Protein AF-A0A6G3LRU9-F1 (afdb_monomer_lite)

pLDDT: mean 89.71, std 12.46, range [43.84, 98.44]

Sequence (181 aa):
MAQVRVRLLGALKERTDGKQEVWVEARSWSEALRALLASYPQLSIAVDDRGRPRPGFLVFVDGVDCRLLDEGAPANEIDLLPVNHGGVEFKFITWNDVEEAIRRIADKIQASSFKPEVIVGVMRGGVVPGRLLADRLGIEDIGVIEVKLYISAGQRGERPYLRQPLTLSIKDRRVLLVDDV

Secondary structure (DSSP, 8-state):
-EEEEEEE-GGGGGGTTT-SEEEEEESSHHHHHHHHHHH-GGGGGTB-TTSPBPTTEEEEETTEEGGGS-TT---SEEEEEESSSS-S------HHHHHHHHHHHHHHHHHSS---SEEEEEETTTHHHHHHHHHHHT---EEEEEEEEEEETTEEEEEEEEEE---S--TTS-EEEE---

Structure (mmCIF, N/CA/C/O backbone):
data_AF-A0A6G3LRU9-F1
#
_entry.id   AF-A0A6G3LRU9-F1
#
loop_
_atom_site.group_PDB
_atom_site.id
_atom_site.type_symbol
_atom_site.label_atom_id
_atom_site.label_alt_id
_atom_site.label_comp_id
_atom_site.label_asym_id
_atom_site.label_entity_id
_atom_site.label_seq_id
_atom_site.pdbx_PDB_ins_code
_atom_site.Cartn_x
_atom_site.Cartn_y
_atom_site.Cartn_z
_atom_site.occupancy
_atom_site.B_iso_or_equiv
_atom_site.auth_seq_id
_atom_site.auth_comp_id
_atom_site.auth_asym_id
_atom_site.auth_atom_id
_atom_site.pdbx_PDB_model_num
ATOM 1 N N . MET A 1 1 ? 24.163 -3.399 -34.736 1.00 71.31 1 MET A N 1
ATOM 2 C CA . MET A 1 1 ? 23.316 -2.811 -33.680 1.00 71.31 1 MET A CA 1
ATOM 3 C C . MET A 1 1 ? 22.233 -2.037 -34.400 1.00 71.31 1 MET A C 1
ATOM 5 O O . MET A 1 1 ? 22.517 -1.535 -35.482 1.00 71.31 1 MET A O 1
ATOM 9 N N . ALA A 1 2 ? 21.009 -2.043 -33.888 1.00 85.62 2 ALA A N 1
ATOM 10 C CA . ALA A 1 2 ? 19.905 -1.278 -34.451 1.00 85.62 2 ALA A CA 1
ATOM 11 C C . ALA A 1 2 ? 19.752 0.033 -33.677 1.00 85.62 2 ALA A C 1
ATOM 13 O O . ALA A 1 2 ? 20.095 0.103 -32.495 1.00 85.62 2 ALA A O 1
ATOM 14 N N . GLN A 1 3 ? 19.252 1.061 -34.355 1.00 94.56 3 GLN A N 1
ATOM 15 C CA . GLN A 1 3 ? 18.894 2.317 -33.715 1.00 94.56 3 GLN A CA 1
ATOM 16 C C . GLN A 1 3 ? 17.512 2.148 -33.073 1.00 94.56 3 GLN A C 1
ATOM 18 O O . GLN A 1 3 ? 16.534 1.915 -33.778 1.00 94.56 3 GLN A O 1
ATOM 23 N N . VAL A 1 4 ? 17.442 2.234 -31.747 1.00 96.88 4 VAL A N 1
ATOM 24 C CA . VAL A 1 4 ? 16.214 2.052 -30.965 1.00 96.88 4 VAL A CA 1
ATOM 25 C C . VAL A 1 4 ? 15.755 3.403 -30.435 1.00 96.88 4 VAL A C 1
ATOM 27 O O . VAL A 1 4 ? 16.541 4.139 -29.830 1.00 96.88 4 VAL A O 1
ATOM 30 N N . ARG A 1 5 ? 14.480 3.736 -30.645 1.00 97.56 5 ARG A N 1
ATOM 31 C CA . ARG A 1 5 ? 13.860 4.944 -30.096 1.00 97.56 5 ARG A CA 1
ATOM 32 C C . ARG A 1 5 ? 13.317 4.665 -28.705 1.00 97.56 5 ARG A C 1
ATOM 34 O O . ARG A 1 5 ? 12.399 3.871 -28.562 1.00 97.56 5 ARG A O 1
ATOM 41 N N . VAL A 1 6 ? 13.809 5.356 -27.687 1.00 96.88 6 VAL A N 1
ATOM 42 C CA . VAL A 1 6 ? 13.254 5.281 -26.333 1.00 96.88 6 VAL A CA 1
ATOM 43 C C . VAL A 1 6 ? 12.472 6.548 -26.020 1.00 96.88 6 VAL A C 1
ATOM 45 O O . VAL A 1 6 ? 13.042 7.639 -25.978 1.00 96.88 6 VAL A O 1
ATOM 48 N N . ARG A 1 7 ? 11.169 6.412 -25.782 1.00 95.75 7 ARG A N 1
ATOM 49 C CA . ARG A 1 7 ? 10.283 7.490 -25.345 1.00 95.75 7 ARG A CA 1
ATOM 50 C C . ARG A 1 7 ? 10.106 7.455 -23.832 1.00 95.75 7 ARG A C 1
ATOM 52 O O . ARG A 1 7 ? 9.860 6.410 -23.231 1.00 95.75 7 ARG A O 1
ATOM 59 N N . LEU A 1 8 ? 10.219 8.626 -23.218 1.00 91.69 8 LEU A N 1
ATOM 60 C CA . LEU A 1 8 ? 10.149 8.836 -21.777 1.00 91.69 8 LEU A CA 1
ATOM 61 C C . LEU A 1 8 ? 8.887 9.621 -21.448 1.00 91.69 8 LEU A C 1
ATOM 63 O O . LEU A 1 8 ? 8.752 10.798 -21.794 1.00 91.69 8 LEU A O 1
ATOM 67 N N . LEU A 1 9 ? 7.954 8.963 -20.770 1.00 86.50 9 LEU A N 1
ATOM 68 C CA . LEU A 1 9 ? 6.641 9.525 -20.477 1.00 86.50 9 LEU A CA 1
ATOM 69 C C . LEU A 1 9 ? 6.537 10.006 -19.023 1.00 86.50 9 LEU A C 1
ATOM 71 O O . LEU A 1 9 ? 7.291 9.609 -18.131 1.00 86.50 9 LEU A O 1
ATOM 75 N N . GLY A 1 10 ? 5.566 10.885 -18.772 1.00 81.94 10 GLY A N 1
ATOM 76 C CA . GLY A 1 10 ? 5.304 11.430 -17.439 1.00 81.94 10 GLY A CA 1
ATOM 77 C C . GLY A 1 10 ? 6.488 12.222 -16.876 1.00 81.94 10 GLY A C 1
ATOM 78 O O . GLY A 1 10 ? 7.101 13.020 -17.586 1.00 81.94 10 GLY A O 1
ATOM 79 N N . ALA A 1 11 ? 6.800 11.999 -15.597 1.00 79.50 11 ALA A N 1
ATOM 80 C CA . ALA A 1 11 ? 7.886 12.677 -14.882 1.00 79.50 11 ALA A CA 1
ATOM 81 C C . ALA A 1 11 ? 9.297 12.236 -15.327 1.00 79.50 11 ALA A C 1
ATOM 83 O O . ALA A 1 11 ? 10.288 12.845 -14.933 1.00 79.50 11 ALA A O 1
ATOM 84 N N . LEU A 1 12 ? 9.425 11.192 -16.155 1.00 83.56 12 LEU A N 1
ATOM 85 C CA . LEU A 1 12 ? 10.738 10.696 -16.583 1.00 83.56 12 LEU A CA 1
ATOM 86 C C . LEU A 1 12 ? 11.452 11.628 -17.563 1.00 83.56 12 LEU A C 1
ATOM 88 O O . LEU A 1 12 ? 12.678 11.667 -17.557 1.00 83.56 12 LEU A O 1
ATOM 92 N N . LYS A 1 13 ? 10.707 12.430 -18.333 1.00 80.88 13 LYS A N 1
ATOM 93 C CA . LYS A 1 13 ? 11.275 13.443 -19.242 1.00 80.88 13 LYS A CA 1
ATOM 94 C C . LYS A 1 13 ? 12.154 14.474 -18.521 1.00 80.88 13 LYS A C 1
ATOM 96 O O . LYS A 1 13 ? 13.066 15.043 -19.108 1.00 80.88 13 LYS A O 1
ATOM 101 N N . GLU A 1 14 ? 11.883 14.724 -17.239 1.00 81.56 14 GLU A N 1
ATOM 102 C CA . GLU A 1 14 ? 12.637 15.678 -16.415 1.00 81.56 14 GLU A CA 1
ATOM 103 C C . GLU A 1 14 ? 14.014 15.126 -16.020 1.00 81.56 14 GLU A C 1
ATOM 105 O O . GLU A 1 14 ? 14.890 15.880 -15.609 1.00 81.56 14 GLU A O 1
ATOM 110 N N . ARG A 1 15 ? 14.230 13.813 -16.179 1.00 81.06 15 ARG A N 1
ATOM 111 C CA . ARG A 1 15 ? 15.474 13.112 -15.826 1.00 81.06 15 ARG A CA 1
ATOM 112 C C . ARG A 1 15 ? 16.419 12.902 -17.009 1.00 81.06 15 ARG A C 1
ATOM 114 O O . ARG A 1 15 ? 17.468 12.284 -16.844 1.00 81.06 15 ARG A O 1
ATOM 121 N N . THR A 1 16 ? 16.054 13.422 -18.176 1.00 80.19 16 THR A N 1
ATOM 122 C CA . THR A 1 16 ? 16.813 13.339 -19.431 1.00 80.19 16 THR A CA 1
ATOM 123 C C . THR A 1 16 ? 17.020 14.711 -20.056 1.00 80.19 16 THR A C 1
ATOM 125 O O . THR A 1 16 ? 16.868 14.890 -21.263 1.00 80.19 16 THR A O 1
ATOM 128 N N . ASP A 1 17 ? 17.328 15.709 -19.225 1.00 81.12 17 ASP A N 1
ATOM 129 C CA . ASP A 1 17 ? 17.526 17.105 -19.639 1.00 81.12 17 ASP A CA 1
ATOM 130 C C . ASP A 1 17 ? 16.336 17.671 -20.441 1.00 81.12 17 ASP A C 1
ATOM 132 O O . ASP A 1 17 ? 16.497 18.494 -21.342 1.00 81.12 17 ASP A O 1
ATOM 136 N N . GLY A 1 18 ? 15.121 17.187 -20.156 1.00 76.12 18 GLY A N 1
ATOM 137 C CA . GLY A 1 18 ? 13.895 17.569 -20.859 1.00 76.12 18 GLY A CA 1
ATOM 138 C C . GLY A 1 18 ? 13.623 16.799 -22.157 1.00 76.12 18 GLY A C 1
ATOM 139 O O . GLY A 1 18 ? 12.585 17.028 -22.782 1.00 76.12 18 GLY A O 1
ATOM 140 N N . LYS A 1 19 ? 14.501 15.878 -22.579 1.00 83.94 19 LYS A N 1
ATOM 141 C CA . LYS A 1 19 ? 14.294 15.075 -23.793 1.00 83.94 19 LYS A CA 1
ATOM 142 C C . LYS A 1 19 ? 13.227 14.013 -23.567 1.00 83.94 19 LYS A C 1
ATOM 144 O O . LYS A 1 19 ? 13.401 13.101 -22.763 1.00 83.94 19 LYS A O 1
ATOM 149 N N . GLN A 1 20 ? 12.146 14.099 -24.334 1.00 86.25 20 GLN A N 1
ATOM 150 C CA . GLN A 1 20 ? 11.083 13.090 -24.329 1.00 86.25 20 GLN A CA 1
ATOM 151 C C . GLN A 1 20 ? 11.433 11.851 -25.157 1.00 86.25 20 GLN A C 1
ATOM 153 O O . GLN A 1 20 ? 10.859 10.793 -24.924 1.00 86.25 20 GLN A O 1
ATOM 158 N N . GLU A 1 21 ? 12.372 11.969 -26.097 1.00 94.00 21 GLU A N 1
ATOM 159 C CA . GLU A 1 21 ? 12.828 10.869 -26.943 1.00 94.00 21 GLU A CA 1
ATOM 160 C C . GLU A 1 21 ? 14.358 10.822 -26.963 1.00 94.00 21 GLU A C 1
ATOM 162 O O . GLU A 1 21 ? 15.028 11.849 -27.114 1.00 94.00 21 GLU A O 1
ATOM 167 N N . VAL A 1 22 ? 14.911 9.622 -26.811 1.00 94.81 22 VAL A N 1
ATOM 168 C CA . VAL A 1 22 ? 16.348 9.349 -26.858 1.00 94.81 22 VAL A CA 1
ATOM 169 C C . VAL A 1 22 ? 16.586 8.187 -27.810 1.00 94.81 22 VAL A C 1
ATOM 171 O O . VAL A 1 22 ? 15.909 7.168 -27.735 1.00 94.81 22 VAL A O 1
ATOM 174 N N . TRP A 1 23 ? 17.568 8.328 -28.693 1.00 96.00 23 TRP A N 1
ATOM 175 C CA . TRP A 1 23 ? 17.993 7.254 -29.584 1.00 96.00 23 TRP A CA 1
ATOM 176 C C . TRP A 1 23 ? 19.216 6.553 -29.005 1.00 96.00 23 TRP A C 1
ATOM 178 O O . TRP A 1 23 ? 20.175 7.218 -28.612 1.00 96.00 23 TRP A O 1
ATOM 188 N N . VAL A 1 24 ? 19.183 5.224 -28.966 1.00 95.62 24 VAL A N 1
ATOM 189 C CA . VAL A 1 24 ? 20.287 4.386 -28.479 1.00 95.62 24 VAL A CA 1
ATOM 190 C C . VAL A 1 24 ? 20.596 3.281 -29.482 1.00 95.62 24 VAL A C 1
ATOM 192 O O . VAL A 1 24 ? 19.706 2.811 -30.187 1.00 95.62 24 VAL A O 1
ATOM 195 N N . GLU A 1 25 ? 21.854 2.854 -29.552 1.00 95.81 25 GLU A N 1
ATOM 196 C CA . GLU A 1 25 ? 22.239 1.683 -30.340 1.00 95.81 25 GLU A CA 1
ATOM 197 C C . GLU A 1 25 ? 22.221 0.433 -29.463 1.00 95.81 25 GLU A C 1
ATOM 199 O O . GLU A 1 25 ? 22.875 0.389 -28.422 1.00 95.81 25 GLU A O 1
ATOM 204 N N . ALA A 1 26 ? 21.477 -0.589 -29.882 1.00 95.50 26 ALA A N 1
ATOM 205 C CA . ALA A 1 26 ? 21.371 -1.842 -29.142 1.00 95.50 26 ALA A CA 1
ATOM 206 C C . ALA A 1 26 ? 20.997 -3.017 -30.051 1.00 95.50 26 ALA A C 1
ATOM 208 O O . ALA A 1 26 ? 20.593 -2.841 -31.203 1.00 95.50 26 ALA A O 1
ATOM 209 N N . ARG A 1 27 ? 21.162 -4.245 -29.556 1.00 94.44 27 ARG A N 1
ATOM 210 C CA . ARG A 1 27 ? 20.702 -5.478 -30.217 1.00 94.44 27 ARG A CA 1
ATOM 211 C C . ARG A 1 27 ? 19.404 -6.004 -29.608 1.00 94.44 27 ARG A C 1
ATOM 213 O O . ARG A 1 27 ? 18.689 -6.731 -30.289 1.00 94.44 27 ARG A O 1
ATOM 220 N N . SER A 1 28 ? 19.104 -5.628 -28.366 1.00 96.56 28 SER A N 1
ATOM 221 C CA . SER A 1 28 ? 17.876 -5.988 -27.655 1.00 96.56 28 SER A CA 1
ATOM 222 C C . SER A 1 28 ? 17.308 -4.817 -26.856 1.00 96.56 28 SER A C 1
ATOM 224 O O . SER A 1 28 ? 17.999 -3.827 -26.601 1.00 96.56 28 SER A O 1
ATOM 226 N N . TRP A 1 29 ? 16.057 -4.940 -26.409 1.00 96.75 29 TRP A N 1
ATOM 227 C CA . TRP A 1 29 ? 15.427 -3.912 -25.576 1.00 96.75 29 TRP A CA 1
ATOM 228 C C . TRP A 1 29 ? 16.124 -3.725 -24.219 1.00 96.75 29 TRP A C 1
ATOM 230 O O . TRP A 1 29 ? 16.278 -2.597 -23.752 1.00 96.75 29 TRP A O 1
ATOM 240 N N . SER A 1 30 ? 16.598 -4.807 -23.595 1.00 96.75 30 SER A N 1
ATOM 241 C CA . SER A 1 30 ? 17.303 -4.737 -22.306 1.00 96.75 30 SER A CA 1
ATOM 242 C C . SER A 1 30 ? 18.673 -4.064 -22.451 1.00 96.75 30 SER A C 1
ATOM 244 O O . SER A 1 30 ? 19.096 -3.284 -21.598 1.00 96.75 30 SER A O 1
ATOM 246 N N . GLU A 1 31 ? 19.370 -4.303 -23.566 1.00 97.06 31 GLU A N 1
ATOM 247 C CA . GLU A 1 31 ? 20.598 -3.589 -23.917 1.00 97.06 31 GLU A CA 1
ATOM 248 C C . GLU A 1 31 ? 20.322 -2.107 -24.202 1.00 97.06 31 GLU A C 1
ATOM 250 O O . GLU A 1 31 ? 21.061 -1.259 -23.705 1.00 97.06 31 GLU A O 1
ATOM 255 N N . ALA A 1 32 ? 19.230 -1.784 -24.902 1.00 97.19 32 ALA A N 1
ATOM 256 C CA . ALA A 1 32 ? 18.813 -0.405 -25.154 1.00 97.19 32 ALA A CA 1
ATOM 257 C C . ALA A 1 32 ? 18.562 0.363 -23.847 1.00 97.19 32 ALA A C 1
ATOM 259 O O . ALA A 1 32 ? 19.051 1.480 -23.681 1.00 97.19 32 ALA A O 1
ATOM 260 N N . LEU A 1 33 ? 17.869 -0.248 -22.881 1.00 97.06 33 LEU A N 1
ATOM 261 C CA . LEU A 1 33 ? 17.632 0.364 -21.573 1.00 97.06 33 LEU A CA 1
ATOM 262 C C . LEU A 1 33 ? 18.912 0.509 -20.735 1.00 97.06 33 LEU A C 1
ATOM 264 O O . LEU A 1 33 ? 19.061 1.508 -20.031 1.00 97.06 33 LEU A O 1
ATOM 268 N N . ARG A 1 34 ? 19.877 -0.415 -20.845 1.00 96.88 34 ARG A N 1
ATOM 269 C CA . ARG A 1 34 ? 21.206 -0.242 -20.226 1.00 96.88 34 ARG A CA 1
ATOM 270 C C . ARG A 1 34 ? 22.002 0.891 -20.868 1.00 96.88 34 ARG A C 1
ATOM 272 O O . ARG A 1 34 ? 22.611 1.680 -20.150 1.00 96.88 34 ARG A O 1
ATOM 279 N N . ALA A 1 35 ? 21.984 1.002 -22.196 1.00 96.12 35 ALA A N 1
ATOM 280 C CA . ALA A 1 35 ? 22.640 2.091 -22.921 1.00 96.12 35 ALA A CA 1
ATOM 281 C C . ALA A 1 35 ? 22.022 3.457 -22.571 1.00 96.12 35 ALA A C 1
ATOM 283 O O . ALA A 1 35 ? 22.736 4.442 -22.356 1.00 96.12 35 ALA A O 1
ATOM 284 N N . LEU A 1 36 ? 20.693 3.499 -22.434 1.00 95.62 36 LEU A N 1
ATOM 285 C CA . LEU A 1 36 ? 19.967 4.661 -21.935 1.00 95.62 36 LEU A CA 1
ATOM 286 C C . LEU A 1 36 ? 20.400 5.019 -20.508 1.00 95.62 36 LEU A C 1
ATOM 288 O O . LEU A 1 36 ? 20.720 6.176 -20.248 1.00 95.62 36 LEU A O 1
ATOM 292 N N . LEU A 1 37 ? 20.455 4.039 -19.599 1.00 95.56 37 LEU A N 1
ATOM 293 C CA . LEU A 1 37 ? 20.865 4.241 -18.207 1.00 95.56 37 LEU A CA 1
ATOM 294 C C . LEU A 1 37 ? 22.317 4.731 -18.088 1.00 95.56 37 LEU A C 1
ATOM 296 O O . LEU A 1 37 ? 22.607 5.582 -17.252 1.00 95.56 37 LEU A O 1
ATOM 300 N N . ALA A 1 38 ? 23.218 4.242 -18.944 1.00 94.56 38 ALA A N 1
ATOM 301 C CA . ALA A 1 38 ? 24.603 4.709 -19.001 1.00 94.56 38 ALA A CA 1
ATOM 302 C C . ALA A 1 38 ? 24.702 6.186 -19.422 1.00 94.56 38 ALA A C 1
ATOM 304 O O . ALA A 1 38 ? 25.545 6.918 -18.907 1.00 94.56 38 ALA A O 1
ATOM 305 N N . SER A 1 39 ? 23.820 6.628 -20.324 1.00 93.94 39 SER A N 1
ATOM 306 C CA . SER A 1 39 ? 23.745 8.025 -20.774 1.00 93.94 39 SER A CA 1
ATOM 307 C C . SER A 1 39 ? 23.029 8.927 -19.763 1.00 93.94 39 SER A C 1
ATOM 309 O O . SER A 1 39 ? 23.356 10.105 -19.642 1.00 93.94 39 SER A O 1
ATOM 311 N N . TYR A 1 40 ? 22.072 8.371 -19.014 1.00 94.44 40 TYR A N 1
ATOM 312 C CA . TYR A 1 40 ? 21.239 9.084 -18.049 1.00 94.44 40 TYR A CA 1
ATOM 313 C C . TYR A 1 40 ? 21.167 8.330 -16.709 1.00 94.44 40 TYR A C 1
ATOM 315 O O . TYR A 1 40 ? 20.146 7.704 -16.405 1.00 94.44 40 TYR A O 1
ATOM 323 N N . PRO A 1 41 ? 22.201 8.430 -15.847 1.00 93.44 41 PRO A N 1
ATOM 324 C CA . PRO A 1 41 ? 22.254 7.705 -14.569 1.00 93.44 41 PRO A CA 1
ATOM 325 C C . PRO A 1 41 ? 21.078 7.996 -13.620 1.00 93.44 41 PRO A C 1
ATOM 327 O O . PRO A 1 41 ? 20.723 7.172 -12.775 1.00 93.44 41 PRO A O 1
ATOM 330 N N . GLN A 1 42 ? 20.424 9.151 -13.787 1.00 90.50 42 GLN A N 1
ATOM 331 C CA . GLN A 1 42 ? 19.232 9.559 -13.033 1.00 90.50 42 GLN A CA 1
ATOM 332 C C . GLN A 1 42 ? 18.013 8.648 -13.274 1.00 90.50 42 GLN A C 1
ATOM 334 O O . GLN A 1 42 ? 17.075 8.644 -12.468 1.00 90.50 42 GLN A O 1
ATOM 339 N N . LEU A 1 43 ? 18.020 7.867 -14.363 1.00 92.56 43 LEU A N 1
ATOM 340 C CA . LEU A 1 43 ? 17.010 6.852 -14.680 1.00 92.56 43 LEU A CA 1
ATOM 341 C C . LEU A 1 43 ? 17.201 5.542 -13.904 1.00 92.56 43 LEU A C 1
ATOM 343 O O . LEU A 1 43 ? 16.369 4.647 -14.029 1.00 92.56 43 LEU A O 1
ATOM 347 N N . SER A 1 44 ? 18.220 5.440 -13.043 1.00 92.69 44 SER A N 1
ATOM 348 C CA . SER A 1 44 ? 18.420 4.292 -12.140 1.00 92.69 44 SER A CA 1
ATOM 349 C C . SER A 1 44 ? 17.239 4.041 -11.199 1.00 92.69 44 SER A C 1
ATOM 351 O O . SER A 1 44 ? 17.102 2.945 -10.664 1.00 92.69 44 SER A O 1
ATOM 353 N N . ILE A 1 45 ? 16.360 5.032 -11.020 1.00 88.88 45 ILE A N 1
ATOM 354 C CA . ILE A 1 45 ? 15.087 4.887 -10.310 1.00 88.88 45 ILE A CA 1
ATOM 355 C C . ILE A 1 45 ? 14.061 4.043 -11.077 1.00 88.88 45 ILE A C 1
ATOM 357 O O . ILE A 1 45 ? 13.219 3.402 -10.456 1.00 88.88 45 ILE A O 1
ATOM 361 N N . ALA A 1 46 ? 14.140 4.037 -12.409 1.00 90.12 46 ALA A N 1
ATOM 362 C CA . ALA A 1 46 ? 13.169 3.420 -13.304 1.00 90.12 46 ALA A CA 1
ATOM 363 C C . ALA A 1 46 ? 13.666 2.112 -13.919 1.00 90.12 46 ALA A C 1
ATOM 365 O O . ALA A 1 46 ? 12.863 1.225 -14.194 1.00 90.12 46 ALA A O 1
ATOM 366 N N . VAL A 1 47 ? 14.977 1.983 -14.111 1.00 93.88 47 VAL A N 1
ATOM 367 C CA . VAL A 1 47 ? 15.621 0.828 -14.741 1.00 93.88 47 VAL A CA 1
ATOM 368 C C . VAL A 1 47 ? 16.789 0.365 -13.867 1.00 93.88 47 VAL A C 1
ATOM 370 O O . VAL A 1 47 ? 17.501 1.188 -13.290 1.00 93.88 47 VAL A O 1
ATOM 373 N N . ASP A 1 48 ? 16.971 -0.946 -13.720 1.00 94.00 48 ASP A N 1
ATOM 374 C CA . ASP A 1 48 ? 18.123 -1.525 -13.023 1.00 94.00 48 ASP A CA 1
ATOM 375 C C . ASP A 1 48 ? 19.371 -1.663 -13.921 1.00 94.00 48 ASP A C 1
ATOM 377 O O . ASP A 1 48 ? 19.361 -1.365 -15.115 1.00 94.00 48 ASP A O 1
ATOM 381 N N . ASP A 1 49 ? 20.479 -2.119 -13.340 1.00 93.62 49 ASP A N 1
ATOM 382 C CA . ASP A 1 49 ? 21.760 -2.324 -14.028 1.00 93.62 49 ASP A CA 1
ATOM 383 C C . ASP A 1 49 ? 21.714 -3.415 -15.116 1.00 93.62 49 ASP A C 1
ATOM 385 O O . ASP A 1 49 ? 22.583 -3.466 -15.991 1.00 93.62 49 ASP A O 1
ATOM 389 N N . ARG A 1 50 ? 20.682 -4.266 -15.104 1.00 92.62 50 ARG A N 1
ATOM 390 C CA . ARG A 1 50 ? 20.429 -5.290 -16.125 1.00 92.62 50 ARG A CA 1
ATOM 391 C C . ARG A 1 50 ? 19.536 -4.792 -17.258 1.00 92.62 50 ARG A C 1
ATOM 393 O O . ARG A 1 50 ? 19.375 -5.508 -18.243 1.00 92.62 50 ARG A O 1
ATOM 400 N N . GLY A 1 51 ? 19.006 -3.573 -17.166 1.00 92.75 51 GLY A N 1
ATOM 401 C CA . GLY A 1 51 ? 18.085 -3.022 -18.157 1.00 92.75 51 GLY A CA 1
ATOM 402 C C . GLY A 1 51 ? 16.639 -3.455 -17.941 1.00 92.75 51 GLY A C 1
ATOM 403 O O . GLY A 1 51 ? 15.851 -3.385 -18.878 1.00 92.75 51 GLY A O 1
ATOM 404 N N . ARG A 1 52 ? 16.277 -3.921 -16.740 1.00 93.12 52 ARG A N 1
ATOM 405 C CA . ARG A 1 52 ? 14.898 -4.285 -16.396 1.00 93.12 52 ARG A CA 1
ATOM 406 C C . ARG A 1 52 ? 14.181 -3.098 -15.757 1.00 93.12 52 ARG A C 1
ATOM 408 O O . ARG A 1 52 ? 14.804 -2.361 -14.987 1.00 93.12 52 ARG A O 1
ATOM 415 N N . PRO A 1 53 ? 12.873 -2.917 -16.006 1.00 92.81 53 PRO A N 1
ATOM 416 C CA . PRO A 1 53 ? 12.103 -1.924 -15.276 1.00 92.81 53 PRO A CA 1
ATOM 417 C C . PRO A 1 53 ? 12.059 -2.255 -13.786 1.00 92.81 53 PRO A C 1
ATOM 419 O O . PRO A 1 53 ? 11.805 -3.393 -13.382 1.00 92.81 53 PRO A O 1
ATOM 422 N N . ARG A 1 54 ? 12.263 -1.236 -12.956 1.00 90.75 54 ARG A N 1
ATOM 423 C CA . ARG A 1 54 ? 12.008 -1.317 -11.520 1.00 90.75 54 ARG A CA 1
ATOM 424 C C . ARG A 1 54 ? 10.499 -1.276 -11.251 1.00 90.75 54 ARG A C 1
ATOM 426 O O . ARG A 1 54 ? 9.741 -0.753 -12.073 1.00 90.75 54 ARG A O 1
ATOM 433 N N . PRO A 1 55 ? 10.041 -1.787 -10.093 1.00 85.25 55 PRO A N 1
ATOM 434 C CA . PRO A 1 55 ? 8.655 -1.620 -9.673 1.00 85.25 55 PRO A CA 1
ATOM 435 C C . PRO A 1 55 ? 8.200 -0.157 -9.793 1.00 85.25 55 PRO A C 1
ATOM 437 O O . PRO A 1 55 ? 8.990 0.764 -9.589 1.00 85.25 55 PRO A O 1
ATOM 440 N N . GLY A 1 56 ? 6.929 0.057 -10.144 1.00 81.50 56 GLY A N 1
ATOM 441 C CA . GLY A 1 56 ? 6.351 1.393 -10.361 1.00 81.50 56 GLY A CA 1
ATOM 442 C C . GLY A 1 56 ? 6.625 2.006 -11.733 1.00 81.50 56 GLY A C 1
ATOM 443 O O . GLY A 1 56 ? 6.102 3.084 -12.016 1.00 81.50 56 GLY A O 1
ATOM 444 N N . PHE A 1 57 ? 7.363 1.307 -12.594 1.00 89.12 57 PHE A N 1
ATOM 445 C CA . PHE A 1 57 ? 7.585 1.684 -13.982 1.00 89.12 57 PHE A CA 1
ATOM 446 C C . PHE A 1 57 ? 7.128 0.564 -14.911 1.00 89.12 57 PHE A C 1
ATOM 448 O O . PHE A 1 57 ? 7.253 -0.621 -14.598 1.00 89.12 57 PHE A O 1
ATOM 455 N N . LEU A 1 58 ? 6.569 0.954 -16.049 1.00 91.62 58 LEU A N 1
ATOM 456 C CA . LEU A 1 58 ? 6.222 0.054 -17.139 1.00 91.62 58 LEU A CA 1
ATOM 457 C C . LEU A 1 58 ? 7.148 0.326 -18.310 1.00 91.62 58 LEU A C 1
ATOM 459 O O . LEU A 1 58 ? 7.538 1.468 -18.556 1.00 91.62 58 LEU A O 1
ATOM 463 N N . VAL A 1 59 ? 7.470 -0.749 -19.017 1.00 95.62 59 VAL A N 1
ATOM 464 C CA . VAL A 1 59 ? 8.219 -0.721 -20.264 1.00 95.62 59 VAL A CA 1
ATOM 465 C C . VAL A 1 59 ? 7.401 -1.469 -21.299 1.00 95.62 59 VAL A C 1
ATOM 467 O O . VAL A 1 59 ? 7.080 -2.643 -21.105 1.00 95.62 59 VAL A O 1
ATOM 470 N N . PHE A 1 60 ? 7.090 -0.792 -22.396 1.00 96.62 60 PHE A N 1
ATOM 471 C CA . PHE A 1 60 ? 6.549 -1.425 -23.590 1.00 96.62 60 PHE A CA 1
ATOM 472 C C . PHE A 1 60 ? 7.613 -1.413 -24.678 1.00 96.62 60 PHE A C 1
ATOM 474 O O . PHE A 1 60 ? 8.265 -0.397 -24.890 1.00 96.62 60 PHE A O 1
ATOM 481 N N . VAL A 1 61 ? 7.791 -2.540 -25.352 1.00 97.25 61 VAL A N 1
ATOM 482 C CA . VAL A 1 61 ? 8.722 -2.737 -26.462 1.00 97.25 61 VAL A CA 1
ATOM 483 C C . VAL A 1 61 ? 7.884 -3.004 -27.700 1.00 97.25 61 VAL A C 1
ATOM 485 O O . VAL A 1 61 ? 7.119 -3.967 -27.719 1.00 97.25 61 VAL A O 1
ATOM 488 N N . ASP A 1 62 ? 7.968 -2.123 -28.695 1.00 96.25 62 ASP A N 1
ATOM 489 C CA . ASP A 1 62 ? 7.132 -2.164 -29.901 1.00 96.25 62 ASP A CA 1
ATOM 490 C C . ASP A 1 62 ? 5.626 -2.347 -29.574 1.00 96.25 62 ASP A C 1
ATOM 492 O O . ASP A 1 62 ? 4.887 -3.058 -30.254 1.00 96.25 62 ASP A O 1
ATOM 496 N N . GLY A 1 63 ? 5.165 -1.718 -28.482 1.00 93.12 63 GLY A N 1
ATOM 497 C CA . GLY A 1 63 ? 3.778 -1.778 -27.999 1.00 93.12 63 GLY A CA 1
ATOM 498 C C . GLY A 1 63 ? 3.420 -2.993 -27.130 1.00 93.12 63 GLY A C 1
ATOM 499 O O . GLY A 1 63 ? 2.291 -3.076 -26.646 1.00 93.12 63 GLY A O 1
ATOM 500 N N . VAL A 1 64 ? 4.353 -3.917 -26.887 1.00 94.06 64 VAL A N 1
ATOM 501 C CA . VAL A 1 64 ? 4.145 -5.113 -26.053 1.00 94.06 64 VAL A CA 1
ATOM 502 C C . VAL A 1 64 ? 4.816 -4.936 -24.695 1.00 94.06 64 VAL A C 1
ATOM 504 O O . VAL A 1 64 ? 5.952 -4.482 -24.611 1.00 94.06 64 VAL A O 1
ATOM 507 N N . ASP A 1 65 ? 4.130 -5.298 -23.610 1.00 93.44 65 ASP A N 1
ATOM 508 C CA . ASP A 1 65 ? 4.709 -5.256 -22.263 1.00 93.44 65 ASP A CA 1
ATOM 509 C C . ASP A 1 65 ? 5.973 -6.126 -22.188 1.00 93.44 65 ASP A C 1
ATOM 511 O O . ASP A 1 65 ? 5.927 -7.319 -22.504 1.00 93.44 65 ASP A O 1
ATOM 515 N N . CYS A 1 66 ? 7.099 -5.551 -21.752 1.00 94.69 66 CYS A N 1
ATOM 516 C CA . CYS A 1 66 ? 8.388 -6.243 -21.773 1.00 94.69 66 CYS A CA 1
ATOM 517 C C . CYS A 1 66 ? 8.410 -7.513 -20.911 1.00 94.69 66 CYS A C 1
ATOM 519 O O . CYS A 1 66 ? 9.244 -8.385 -21.131 1.00 94.69 66 CYS A O 1
ATOM 521 N N . ARG A 1 67 ? 7.496 -7.647 -19.937 1.00 92.06 67 ARG A N 1
ATOM 522 C CA . ARG A 1 67 ? 7.375 -8.840 -19.081 1.00 92.06 67 ARG A CA 1
ATOM 523 C C . ARG A 1 67 ? 6.897 -10.074 -19.846 1.00 92.06 67 ARG A C 1
ATOM 525 O O . ARG A 1 67 ? 7.005 -11.181 -19.330 1.00 92.06 67 ARG A O 1
ATOM 532 N N . LEU A 1 68 ? 6.349 -9.878 -21.044 1.00 93.25 68 LEU A N 1
ATOM 533 C CA . LEU A 1 68 ? 5.912 -10.938 -21.950 1.00 93.25 68 LEU A CA 1
ATOM 534 C C . LEU A 1 68 ? 6.979 -11.294 -22.997 1.00 93.25 68 LEU A C 1
ATOM 536 O O . LEU A 1 68 ? 6.725 -12.140 -23.850 1.00 93.25 68 LEU A O 1
ATOM 540 N N . LEU A 1 69 ? 8.142 -10.637 -22.962 1.00 93.50 69 LEU A N 1
ATOM 541 C CA . LEU A 1 69 ? 9.203 -10.773 -23.954 1.00 93.50 69 LEU A CA 1
ATOM 542 C C . LEU A 1 69 ? 10.478 -11.330 -23.321 1.00 93.50 69 LEU A C 1
ATOM 544 O O . LEU A 1 69 ? 10.799 -11.046 -22.167 1.00 93.50 69 LEU A O 1
ATOM 548 N N . ASP A 1 70 ? 11.263 -12.052 -24.117 1.00 94.69 70 ASP A N 1
ATOM 549 C CA . ASP A 1 70 ? 12.630 -12.404 -23.743 1.00 94.69 70 ASP A CA 1
ATOM 550 C C . ASP A 1 70 ? 13.515 -11.150 -23.698 1.00 94.69 70 ASP A C 1
ATOM 552 O O . ASP A 1 70 ? 13.411 -10.265 -24.548 1.00 94.69 70 ASP A O 1
ATOM 556 N N . GLU A 1 71 ? 14.459 -11.081 -22.757 1.00 92.12 71 GLU A N 1
ATOM 557 C CA . GLU A 1 71 ? 15.392 -9.943 -22.628 1.00 92.12 71 GLU A CA 1
ATOM 558 C C . GLU A 1 71 ? 16.262 -9.711 -23.868 1.00 92.12 71 GLU A C 1
ATOM 560 O O . GLU A 1 71 ? 16.752 -8.601 -24.091 1.00 92.12 71 GLU A O 1
ATOM 565 N N . GLY A 1 72 ? 16.473 -10.761 -24.663 1.00 93.56 72 GLY A N 1
ATOM 566 C CA . GLY A 1 72 ? 17.202 -10.712 -25.926 1.00 93.56 72 GLY A CA 1
ATOM 567 C C . GLY A 1 72 ? 16.363 -10.259 -27.122 1.00 93.56 72 GLY A C 1
ATOM 568 O O . GLY A 1 72 ? 16.918 -10.144 -28.212 1.00 93.56 72 GLY A O 1
ATOM 569 N N . ALA A 1 73 ? 15.058 -10.015 -26.955 1.00 95.38 73 ALA A N 1
ATOM 570 C CA . ALA A 1 73 ? 14.194 -9.621 -28.059 1.00 95.38 73 ALA A CA 1
ATOM 571 C C . ALA A 1 73 ? 14.621 -8.256 -28.644 1.00 95.38 73 ALA A C 1
ATOM 573 O O . ALA A 1 73 ? 14.960 -7.337 -27.883 1.00 95.38 73 ALA A O 1
ATOM 574 N N . PRO A 1 74 ? 14.626 -8.109 -29.982 1.00 96.25 74 PRO A N 1
ATOM 575 C CA . PRO A 1 74 ? 14.924 -6.839 -30.632 1.00 96.25 74 PRO A CA 1
ATOM 576 C C . PRO A 1 74 ? 13.832 -5.805 -30.332 1.00 96.25 74 PRO A C 1
ATOM 578 O O . PRO A 1 74 ? 12.717 -6.157 -29.954 1.00 96.25 74 PRO A O 1
ATOM 581 N N . ALA A 1 75 ? 14.163 -4.532 -30.519 1.00 96.12 75 ALA A N 1
ATOM 582 C CA . ALA A 1 75 ? 13.241 -3.416 -30.350 1.00 96.12 75 ALA A CA 1
ATOM 583 C C . ALA A 1 75 ? 13.500 -2.364 -31.420 1.00 96.12 75 ALA A C 1
ATOM 585 O O . ALA A 1 75 ? 14.660 -2.069 -31.710 1.00 96.12 75 ALA A O 1
ATOM 586 N N . ASN A 1 76 ? 12.441 -1.768 -31.956 1.00 96.19 76 ASN A N 1
ATOM 587 C CA . ASN A 1 76 ? 12.538 -0.531 -32.732 1.00 96.19 76 ASN A CA 1
ATOM 588 C C . ASN A 1 76 ? 12.213 0.673 -31.843 1.00 96.19 76 ASN A C 1
ATOM 590 O O . ASN A 1 76 ? 12.833 1.733 -31.950 1.00 96.19 76 ASN A O 1
ATOM 594 N N . GLU A 1 77 ? 11.269 0.484 -30.925 1.00 96.81 77 GLU A N 1
ATOM 595 C CA . GLU A 1 77 ? 10.748 1.499 -30.033 1.00 96.81 77 GLU A CA 1
ATOM 596 C C . GLU A 1 77 ? 10.513 0.953 -28.623 1.00 96.81 77 GLU A C 1
ATOM 598 O O . GLU A 1 77 ? 10.054 -0.173 -28.432 1.00 96.81 77 GLU A O 1
ATOM 603 N N . ILE A 1 78 ? 10.818 1.775 -27.622 1.00 97.56 78 ILE A N 1
ATOM 604 C CA . ILE A 1 78 ? 10.573 1.486 -26.215 1.00 97.56 78 ILE A CA 1
ATOM 605 C C . ILE A 1 78 ? 9.847 2.664 -25.575 1.00 97.56 78 ILE A C 1
ATOM 607 O O . ILE A 1 78 ? 10.330 3.791 -25.631 1.00 97.56 78 ILE A O 1
ATOM 611 N N . ASP A 1 79 ? 8.738 2.396 -24.899 1.00 95.75 79 ASP A N 1
ATOM 612 C CA . ASP A 1 79 ? 8.050 3.349 -24.034 1.00 95.75 79 ASP A CA 1
ATOM 613 C C . ASP A 1 79 ? 8.353 3.046 -22.575 1.00 95.75 79 ASP A C 1
ATOM 615 O O . ASP A 1 79 ? 7.973 1.988 -22.075 1.00 95.75 79 ASP A O 1
ATOM 619 N N . LEU A 1 80 ? 8.990 3.985 -21.879 1.00 93.81 80 LEU A N 1
ATOM 620 C CA . 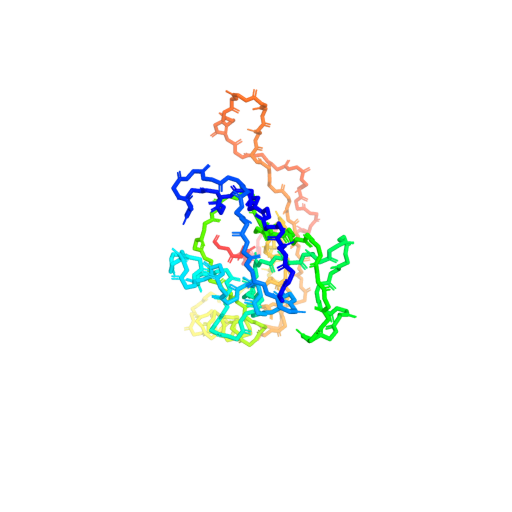LEU A 1 80 ? 9.214 3.914 -20.439 1.00 93.81 80 LEU A CA 1
ATOM 621 C C . LEU A 1 80 ? 8.340 4.957 -19.737 1.00 93.81 80 LEU A C 1
ATOM 623 O O . LEU A 1 80 ? 8.425 6.159 -20.010 1.00 93.81 80 LEU A O 1
ATOM 627 N N . LEU A 1 81 ? 7.507 4.497 -18.805 1.00 90.50 81 LEU A N 1
ATOM 628 C CA . LEU A 1 81 ? 6.538 5.341 -18.116 1.00 90.50 81 LEU A CA 1
ATOM 629 C C . LEU A 1 81 ? 6.368 4.964 -16.641 1.00 90.50 81 LEU A C 1
ATOM 631 O O . LEU A 1 81 ? 6.393 3.781 -16.300 1.00 90.50 81 LEU A O 1
ATOM 635 N N . PRO A 1 82 ? 6.156 5.947 -15.750 1.00 85.88 82 PRO A N 1
ATOM 636 C CA . PRO A 1 82 ? 5.739 5.673 -14.384 1.00 85.88 82 PRO A CA 1
ATOM 637 C C . PRO A 1 82 ? 4.274 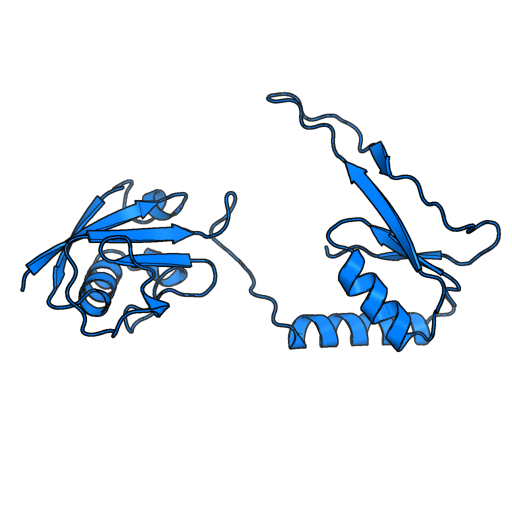5.215 -14.356 1.00 85.88 82 PRO A C 1
ATOM 639 O O . PRO A 1 82 ? 3.433 5.720 -15.098 1.00 85.88 82 PRO A O 1
ATOM 642 N N . VAL A 1 83 ? 3.947 4.295 -13.448 1.00 77.38 83 VAL A N 1
ATOM 643 C CA . VAL A 1 83 ? 2.574 3.791 -13.244 1.00 77.38 83 VAL A CA 1
ATOM 644 C C . VAL A 1 83 ? 1.673 4.837 -12.563 1.00 77.38 83 VAL A C 1
ATOM 646 O O . VAL A 1 83 ? 0.453 4.768 -12.681 1.00 77.38 83 VAL A O 1
ATOM 649 N N . ASN A 1 84 ? 2.244 5.848 -11.893 1.00 64.94 84 ASN A N 1
ATOM 650 C CA . ASN A 1 84 ? 1.499 6.846 -11.117 1.00 64.94 84 ASN A CA 1
ATOM 651 C C . ASN A 1 84 ? 1.675 8.290 -11.622 1.00 64.94 84 ASN A C 1
ATOM 653 O O . ASN A 1 84 ? 2.742 8.690 -12.077 1.00 64.94 84 ASN A O 1
ATOM 657 N N . HIS A 1 85 ? 0.612 9.092 -11.476 1.00 54.47 85 HIS A N 1
ATOM 658 C CA . HIS A 1 85 ? 0.461 10.445 -12.037 1.00 54.47 85 HIS A CA 1
ATOM 659 C C . HIS A 1 85 ? 1.056 11.599 -11.186 1.00 54.47 85 HIS A C 1
ATOM 661 O O . HIS A 1 85 ? 0.764 12.755 -11.480 1.00 54.47 85 HIS A O 1
ATOM 667 N N . GLY A 1 86 ? 1.851 11.351 -10.129 1.00 49.28 86 GLY A N 1
ATOM 668 C CA . GLY A 1 86 ? 2.122 12.409 -9.130 1.00 49.28 86 GLY A CA 1
ATOM 669 C C . GLY A 1 86 ? 3.435 12.390 -8.342 1.00 49.28 86 GLY A C 1
ATOM 670 O O . GLY A 1 86 ? 3.527 13.112 -7.355 1.00 49.28 86 GLY A O 1
ATOM 671 N N . GLY A 1 87 ? 4.447 11.609 -8.722 1.00 53.31 87 GLY A N 1
ATOM 672 C CA . GLY A 1 87 ? 5.728 11.617 -8.009 1.00 53.31 87 GLY A CA 1
ATOM 673 C C . GLY A 1 87 ? 6.786 10.744 -8.669 1.00 53.31 87 GLY A C 1
ATOM 674 O O . GLY A 1 87 ? 6.484 9.992 -9.591 1.00 53.31 87 GLY A O 1
ATOM 675 N N . VAL A 1 88 ? 8.032 10.874 -8.216 1.00 53.28 88 VAL A N 1
ATOM 676 C CA . VAL A 1 88 ? 9.175 10.096 -8.721 1.00 53.28 88 VAL A CA 1
ATOM 677 C C . VAL A 1 88 ? 9.785 9.192 -7.652 1.00 53.28 88 VAL A C 1
ATOM 679 O O . VAL A 1 88 ? 10.349 8.166 -8.008 1.00 53.28 88 VAL A O 1
ATOM 682 N N . GLU A 1 89 ? 9.636 9.520 -6.367 1.00 60.56 89 GLU A N 1
ATOM 683 C CA . GLU A 1 89 ? 10.028 8.646 -5.259 1.00 60.56 89 GLU A CA 1
ATOM 684 C C . GLU A 1 89 ? 8.822 7.879 -4.726 1.00 60.56 89 GLU A C 1
ATOM 686 O O . GLU A 1 89 ? 7.782 8.457 -4.406 1.00 60.56 89 GLU A O 1
ATOM 691 N N . PHE A 1 90 ? 8.980 6.564 -4.617 1.00 68.38 90 PHE A N 1
ATOM 692 C CA . PHE A 1 90 ? 7.945 5.663 -4.139 1.00 68.38 90 PHE A CA 1
ATOM 693 C C . PHE A 1 90 ? 8.548 4.678 -3.151 1.00 68.38 90 PHE A C 1
ATOM 695 O O . PHE A 1 90 ? 9.623 4.122 -3.385 1.00 68.38 90 PHE A O 1
ATOM 702 N N . LYS A 1 91 ? 7.821 4.414 -2.066 1.00 77.62 91 LYS A N 1
ATOM 703 C CA . LYS A 1 91 ? 8.100 3.272 -1.204 1.00 77.62 91 LYS A CA 1
ATOM 704 C C . LYS A 1 91 ? 7.183 2.130 -1.617 1.00 77.62 91 LYS A C 1
ATOM 706 O O . LYS A 1 91 ? 5.972 2.212 -1.429 1.00 77.62 91 LYS A O 1
ATOM 711 N N . PHE A 1 92 ? 7.763 1.073 -2.177 1.00 81.94 92 PHE A N 1
ATOM 712 C CA . PHE A 1 92 ? 7.029 -0.167 -2.406 1.00 81.94 92 PHE A CA 1
ATOM 713 C C . PHE A 1 92 ? 6.741 -0.821 -1.063 1.00 81.94 92 PHE A C 1
ATOM 715 O O . PHE A 1 92 ? 7.650 -1.017 -0.259 1.00 81.94 92 PHE A O 1
ATOM 722 N N . ILE A 1 93 ? 5.469 -1.120 -0.835 1.00 88.00 93 ILE A N 1
ATOM 723 C CA . ILE A 1 93 ? 4.995 -1.826 0.348 1.00 88.00 93 ILE A CA 1
ATOM 724 C C . ILE A 1 93 ? 4.590 -3.219 -0.118 1.00 88.00 93 ILE A C 1
ATOM 726 O O . ILE A 1 93 ? 3.701 -3.367 -0.958 1.00 88.00 93 ILE A O 1
ATOM 730 N N . THR A 1 94 ? 5.288 -4.236 0.374 1.00 92.38 94 THR A N 1
ATOM 731 C CA . THR A 1 94 ? 4.933 -5.638 0.138 1.00 92.38 94 THR A CA 1
ATOM 732 C C . THR A 1 94 ? 3.801 -6.062 1.073 1.00 92.38 94 THR A C 1
ATOM 734 O O . THR A 1 94 ? 3.531 -5.405 2.076 1.00 92.38 94 THR A O 1
ATOM 737 N N . TRP A 1 95 ? 3.153 -7.195 0.794 1.00 95.44 95 TRP A N 1
ATOM 738 C CA . TRP A 1 95 ? 2.155 -7.751 1.716 1.00 95.44 95 TRP A CA 1
ATOM 739 C C . TRP A 1 95 ? 2.735 -8.060 3.100 1.00 95.44 95 TRP A C 1
ATOM 741 O O . TRP A 1 95 ? 2.082 -7.766 4.095 1.00 95.44 95 TRP A O 1
ATOM 751 N N . ASN A 1 96 ? 3.983 -8.531 3.176 1.00 95.56 96 ASN A N 1
ATOM 752 C CA . ASN A 1 96 ? 4.667 -8.743 4.454 1.00 95.56 96 ASN A CA 1
ATOM 753 C C . ASN A 1 96 ? 4.835 -7.430 5.234 1.00 95.56 96 ASN A C 1
ATOM 755 O O . ASN A 1 96 ? 4.663 -7.416 6.450 1.00 95.56 96 ASN A O 1
ATOM 759 N N . ASP A 1 97 ? 5.128 -6.318 4.547 1.00 95.69 97 ASP A N 1
ATOM 760 C C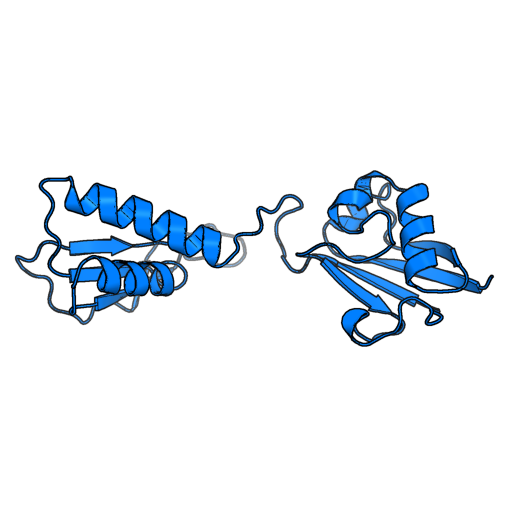A . ASP A 1 97 ? 5.212 -5.000 5.188 1.00 95.69 97 ASP A CA 1
ATOM 761 C C . ASP A 1 97 ? 3.848 -4.558 5.742 1.00 95.69 97 ASP A C 1
ATOM 763 O O . ASP A 1 97 ? 3.780 -4.006 6.843 1.00 95.69 97 ASP A O 1
ATOM 767 N N . VAL A 1 98 ? 2.760 -4.818 5.002 1.00 96.75 98 VAL A N 1
ATOM 768 C CA . VAL A 1 98 ? 1.387 -4.547 5.462 1.00 96.75 98 VAL A CA 1
ATOM 769 C C . VAL A 1 98 ? 1.057 -5.400 6.681 1.00 96.75 98 VAL A C 1
ATOM 771 O O . VAL A 1 98 ? 0.634 -4.862 7.700 1.00 96.75 98 VAL A O 1
ATOM 774 N N . GLU A 1 99 ? 1.269 -6.714 6.620 1.00 96.81 99 GLU A N 1
ATOM 775 C CA . GLU A 1 99 ? 0.980 -7.628 7.729 1.00 96.81 99 GLU A CA 1
ATOM 776 C C . GLU A 1 99 ? 1.754 -7.259 8.996 1.00 96.81 99 GLU A C 1
ATOM 778 O O . GLU A 1 99 ? 1.180 -7.229 10.087 1.00 96.81 99 GLU A O 1
ATOM 783 N N . GLU A 1 100 ? 3.032 -6.906 8.856 1.00 97.94 100 GLU A N 1
ATOM 784 C CA . GLU A 1 100 ? 3.872 -6.453 9.961 1.00 97.94 100 GLU A CA 1
ATOM 785 C C . GLU A 1 100 ? 3.374 -5.123 10.544 1.00 97.94 100 GLU A C 1
ATOM 787 O O . GLU A 1 100 ? 3.310 -4.957 11.767 1.00 97.94 100 GLU A O 1
ATOM 792 N N . ALA A 1 101 ? 2.958 -4.177 9.697 1.00 97.50 101 ALA A N 1
ATOM 793 C CA . ALA A 1 101 ? 2.355 -2.928 10.153 1.00 97.50 101 ALA A CA 1
ATOM 794 C C . ALA A 1 101 ? 1.052 -3.180 10.929 1.00 97.50 101 ALA A C 1
ATOM 796 O O . ALA A 1 101 ? 0.884 -2.649 12.030 1.00 97.50 101 ALA A O 1
ATOM 797 N N . ILE A 1 102 ? 0.169 -4.039 10.410 1.00 98.31 102 ILE A N 1
ATOM 798 C CA . ILE A 1 102 ? -1.087 -4.416 11.068 1.00 98.31 102 ILE A CA 1
ATOM 799 C C . ILE A 1 102 ? -0.821 -5.112 12.399 1.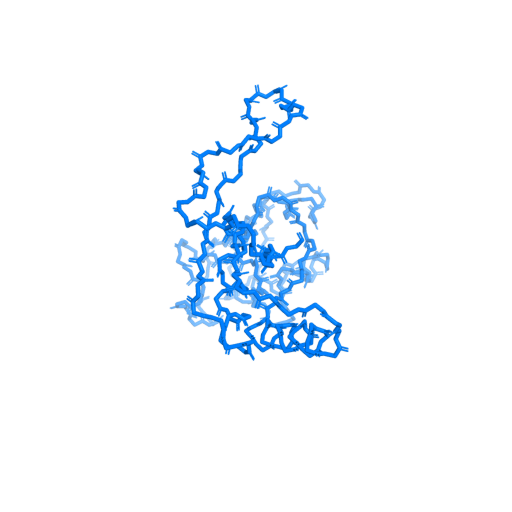00 98.31 102 ILE A C 1
ATOM 801 O O . ILE A 1 102 ? -1.450 -4.766 13.398 1.00 98.31 102 ILE A O 1
ATOM 805 N N . ARG A 1 103 ? 0.130 -6.052 12.444 1.00 98.31 103 ARG A N 1
ATOM 806 C CA . ARG A 1 103 ? 0.534 -6.739 13.676 1.00 98.31 103 ARG A CA 1
ATOM 807 C C . ARG A 1 103 ? 0.969 -5.733 14.736 1.00 98.31 103 ARG A C 1
ATOM 809 O O . ARG A 1 103 ? 0.431 -5.739 15.836 1.00 98.31 103 ARG A O 1
ATOM 816 N N . ARG A 1 104 ? 1.859 -4.800 14.385 1.00 98.31 104 ARG A N 1
ATOM 817 C CA . ARG A 1 104 ? 2.335 -3.756 15.309 1.00 98.31 104 ARG A CA 1
ATOM 818 C C . ARG A 1 104 ? 1.217 -2.838 15.801 1.00 98.31 104 ARG A C 1
ATOM 820 O O . ARG A 1 104 ? 1.265 -2.394 16.947 1.00 98.31 104 ARG A O 1
ATOM 827 N N . ILE A 1 105 ? 0.242 -2.511 14.954 1.00 98.06 105 ILE A N 1
ATOM 828 C CA . ILE A 1 105 ? -0.919 -1.702 15.350 1.00 98.06 105 ILE A CA 1
ATOM 829 C C . ILE A 1 105 ? -1.822 -2.499 16.301 1.00 98.06 105 ILE A C 1
ATOM 831 O O . ILE A 1 105 ? -2.198 -1.977 17.349 1.00 98.06 105 ILE A O 1
ATOM 835 N N . ALA A 1 106 ? -2.116 -3.762 15.985 1.00 98.12 106 ALA A N 1
ATOM 836 C CA . ALA A 1 106 ? -2.915 -4.638 16.837 1.00 98.12 106 ALA A CA 1
ATOM 837 C C . ALA A 1 106 ? -2.271 -4.829 18.220 1.00 98.12 106 ALA A C 1
ATOM 839 O O . ALA A 1 106 ? -2.946 -4.627 19.229 1.00 98.12 106 ALA A O 1
ATOM 840 N N . ASP A 1 107 ? -0.962 -5.100 18.273 1.00 98.25 107 ASP A N 1
ATOM 841 C CA . ASP A 1 107 ? -0.200 -5.262 19.518 1.00 98.25 107 ASP A CA 1
ATOM 842 C C . ASP A 1 107 ? -0.297 -3.997 20.394 1.00 98.25 107 ASP A C 1
ATOM 844 O O . ASP A 1 107 ? -0.537 -4.071 21.600 1.00 98.25 107 ASP A O 1
ATOM 848 N N . LYS A 1 108 ? -0.181 -2.806 19.784 1.00 98.31 108 LYS A N 1
ATOM 849 C CA . LYS A 1 108 ? -0.338 -1.520 20.487 1.00 98.31 108 LYS A CA 1
ATOM 850 C C . LYS A 1 108 ? -1.747 -1.324 21.042 1.00 98.31 108 LYS A C 1
ATOM 852 O O . LYS A 1 108 ? -1.890 -0.850 22.167 1.00 98.31 108 LYS A O 1
ATOM 857 N N . ILE A 1 109 ? -2.778 -1.672 20.275 1.00 98.00 109 ILE A N 1
ATOM 858 C CA . ILE A 1 109 ? -4.174 -1.574 20.722 1.00 98.00 109 ILE A CA 1
ATOM 859 C C . ILE A 1 109 ? -4.416 -2.540 21.885 1.00 98.00 109 ILE A C 1
ATOM 861 O O . ILE A 1 109 ? -4.962 -2.134 22.910 1.00 98.00 109 ILE A O 1
ATOM 865 N N . GLN A 1 110 ? -3.950 -3.785 21.778 1.00 96.56 110 GLN A N 1
ATOM 866 C CA . GLN A 1 110 ? -4.094 -4.795 22.829 1.00 96.56 110 GLN A CA 1
ATOM 867 C C . GLN A 1 110 ? -3.378 -4.401 24.126 1.00 96.56 110 GLN A C 1
ATOM 869 O O . GLN A 1 110 ? -3.958 -4.569 25.202 1.00 96.56 110 GLN A O 1
ATOM 874 N N . ALA A 1 111 ? -2.173 -3.831 24.019 1.00 97.75 111 ALA A N 1
ATOM 875 C CA . ALA A 1 111 ? -1.404 -3.308 25.149 1.00 97.75 111 ALA A CA 1
ATOM 876 C C . ALA A 1 111 ? -2.014 -2.036 25.767 1.00 97.75 111 ALA A C 1
ATOM 878 O O . ALA A 1 111 ? -1.683 -1.674 26.895 1.00 97.75 111 ALA A O 1
ATOM 879 N N . SER A 1 112 ? -2.902 -1.350 25.046 1.00 97.38 112 SER A N 1
ATOM 880 C CA . SER A 1 112 ? -3.612 -0.177 25.547 1.00 97.38 112 SER A CA 1
ATOM 881 C C . SER A 1 112 ? -4.873 -0.547 26.344 1.00 97.38 112 SER A C 1
ATOM 883 O O . SER A 1 112 ? -5.388 -1.672 26.295 1.00 97.38 112 SER A O 1
ATOM 885 N N . SER A 1 113 ? -5.427 0.442 27.048 1.00 96.62 113 SER A N 1
ATOM 886 C CA . SER A 1 113 ? -6.746 0.345 27.684 1.00 96.62 113 SER A CA 1
ATOM 887 C C . SER A 1 113 ? -7.911 0.453 26.689 1.00 96.62 113 SER A C 1
ATOM 889 O O . SER A 1 113 ? -9.060 0.227 27.068 1.00 96.62 113 SER A O 1
ATOM 891 N N . PHE A 1 114 ? -7.646 0.769 25.418 1.00 97.75 114 PHE A N 1
ATOM 892 C CA . PHE A 1 114 ? -8.675 0.894 24.393 1.00 97.75 114 PHE A CA 1
ATOM 893 C C . PHE A 1 114 ? -9.094 -0.486 23.873 1.00 97.75 114 PHE A C 1
ATOM 895 O O . PHE A 1 114 ? -8.292 -1.214 23.290 1.00 97.75 114 PHE A O 1
ATOM 902 N N . LYS A 1 115 ? -10.362 -0.853 24.091 1.00 96.75 115 LYS A N 1
ATOM 903 C CA . LYS A 1 115 ? -10.948 -2.140 23.673 1.00 96.75 115 LYS A CA 1
ATOM 904 C C . LYS A 1 115 ? -12.020 -1.916 22.600 1.00 96.75 115 LYS A C 1
ATOM 906 O O . LYS A 1 115 ? -13.189 -1.810 22.970 1.00 96.75 115 LYS A O 1
ATOM 911 N N . PRO A 1 116 ? -11.654 -1.754 21.318 1.00 98.00 116 PRO A N 1
ATOM 912 C CA . PRO A 1 116 ? -12.626 -1.451 20.275 1.00 98.00 116 PRO A CA 1
ATOM 913 C C . PRO A 1 116 ? -13.647 -2.577 20.101 1.00 98.00 116 PRO A C 1
ATOM 915 O O . PRO A 1 116 ? -13.323 -3.752 20.225 1.00 98.00 116 PRO A O 1
ATOM 918 N N . GLU A 1 117 ? -14.884 -2.185 19.823 1.00 98.25 117 GLU A N 1
ATOM 919 C CA . GLU A 1 117 ? -16.030 -3.068 19.573 1.00 98.25 117 GLU A CA 1
ATOM 920 C C . GLU A 1 117 ? -16.449 -3.048 18.104 1.00 98.25 117 GLU A C 1
ATOM 922 O O . GLU A 1 117 ? -17.213 -3.910 17.685 1.00 98.25 117 GLU A O 1
ATOM 927 N N . VAL A 1 118 ? -16.010 -2.037 17.350 1.00 98.31 118 VAL A N 1
ATOM 928 C CA . VAL A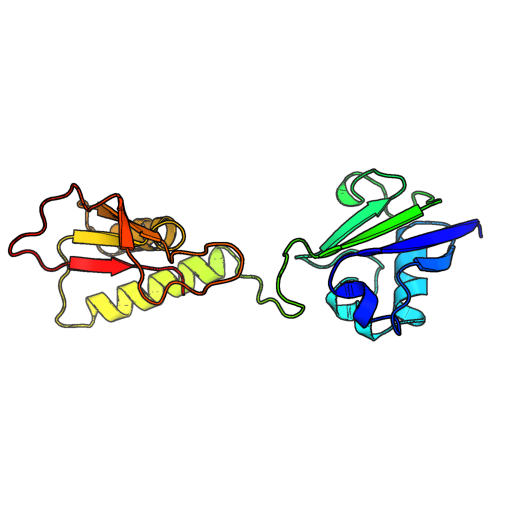 1 118 ? -16.303 -1.842 15.926 1.00 98.31 118 VAL A CA 1
ATOM 929 C C . VAL A 1 118 ? -15.065 -1.318 15.236 1.00 98.31 118 VAL A C 1
ATOM 931 O O . VAL A 1 118 ? -14.384 -0.443 15.777 1.00 98.31 118 VAL A O 1
ATOM 934 N N . ILE A 1 119 ? -14.835 -1.773 14.009 1.00 98.44 119 ILE A N 1
ATOM 935 C CA . ILE A 1 119 ? -13.904 -1.130 13.085 1.00 98.44 119 ILE A CA 1
ATOM 936 C C . ILE A 1 119 ? -14.678 -0.367 12.019 1.00 98.44 119 ILE A C 1
ATOM 938 O O . ILE A 1 119 ? -15.624 -0.889 11.438 1.00 98.44 119 ILE A O 1
ATOM 942 N N . VAL A 1 120 ? -14.269 0.868 11.742 1.00 98.19 120 VAL A N 1
ATOM 943 C CA . VAL A 1 120 ? -14.784 1.657 10.622 1.00 98.19 120 VAL A CA 1
ATOM 944 C C . VAL A 1 120 ? -13.634 1.985 9.677 1.00 98.19 120 VAL A C 1
ATOM 946 O O . VAL A 1 120 ? -12.740 2.753 10.025 1.00 98.19 120 VAL A O 1
ATOM 949 N N . GLY A 1 121 ? -13.650 1.401 8.480 1.00 97.56 121 GLY A N 1
ATOM 950 C CA . GLY A 1 121 ? -12.673 1.697 7.432 1.00 97.56 121 GLY A CA 1
ATOM 951 C C . GLY A 1 121 ? -13.039 2.961 6.651 1.00 97.56 121 GLY A C 1
ATOM 952 O O . GLY A 1 121 ? -14.174 3.108 6.188 1.00 97.56 121 GLY A O 1
ATOM 953 N N . VAL A 1 122 ? -12.080 3.864 6.462 1.00 95.88 122 VAL A N 1
ATOM 954 C CA . VAL A 1 122 ? -12.221 5.015 5.565 1.00 95.88 122 VAL A CA 1
ATOM 955 C C . VAL A 1 122 ? -11.948 4.552 4.139 1.00 95.88 122 VAL A C 1
ATOM 957 O O . VAL A 1 122 ? -10.869 4.070 3.807 1.00 95.88 122 VAL A O 1
ATOM 960 N N . MET A 1 123 ? -12.945 4.650 3.266 1.00 93.38 123 MET A N 1
ATOM 961 C CA . MET A 1 123 ? -12.789 4.219 1.887 1.00 93.38 123 MET A CA 1
ATOM 962 C C . MET A 1 123 ? -11.953 5.214 1.079 1.00 93.38 123 MET A C 1
ATOM 964 O O . MET A 1 123 ? -12.151 6.423 1.152 1.00 93.38 123 MET A O 1
ATOM 968 N N . ARG A 1 124 ? -11.066 4.736 0.204 1.00 91.94 124 ARG A N 1
ATOM 969 C CA . ARG A 1 124 ? -10.841 3.314 -0.147 1.00 91.94 124 ARG A CA 1
ATOM 970 C C . ARG A 1 124 ? -9.727 2.654 0.673 1.00 91.94 124 ARG A C 1
ATOM 972 O O . ARG A 1 124 ? -9.768 1.439 0.839 1.00 91.94 124 ARG A O 1
ATOM 979 N N . GLY A 1 125 ? -8.767 3.445 1.143 1.00 93.44 125 GLY A N 1
ATOM 980 C CA . GLY A 1 125 ? -7.506 2.984 1.720 1.00 93.44 125 GLY A CA 1
ATOM 981 C C . GLY A 1 125 ? -7.674 2.104 2.951 1.00 93.44 125 GLY A C 1
ATOM 982 O O . GLY A 1 125 ? -7.163 0.988 3.004 1.00 93.44 125 GLY A O 1
ATOM 983 N N . GLY A 1 126 ? -8.501 2.546 3.894 1.00 96.44 126 GLY A N 1
ATOM 984 C CA . GLY A 1 126 ? -8.762 1.870 5.162 1.00 96.44 126 GLY A CA 1
ATOM 985 C C . GLY A 1 126 ? -9.514 0.539 5.099 1.00 96.44 126 GLY A C 1
ATOM 986 O O . GLY A 1 126 ? -9.609 -0.135 6.124 1.00 96.44 126 GLY A O 1
ATOM 987 N N . VAL A 1 127 ? -10.037 0.112 3.941 1.00 96.75 127 VAL A N 1
ATOM 988 C CA . VAL A 1 127 ? -10.826 -1.136 3.839 1.00 96.75 127 VAL A CA 1
ATOM 989 C C . VAL A 1 127 ? -9.971 -2.368 4.140 1.00 96.75 127 VAL A C 1
ATOM 991 O O . VAL A 1 127 ? -10.354 -3.206 4.958 1.00 96.75 127 VAL A O 1
ATOM 994 N N . VAL A 1 128 ? -8.801 -2.477 3.504 1.00 97.25 128 VAL A N 1
ATOM 995 C CA . VAL A 1 128 ? -7.909 -3.634 3.683 1.00 97.25 128 VAL A CA 1
ATOM 996 C C . VAL A 1 128 ? -7.283 -3.640 5.085 1.00 97.25 128 VAL A C 1
ATOM 998 O O . VAL A 1 128 ? -7.442 -4.646 5.781 1.00 97.25 128 VAL A O 1
ATOM 1001 N N . PRO A 1 129 ? -6.657 -2.546 5.568 1.00 97.88 129 PRO A N 1
ATOM 1002 C CA . PRO A 1 129 ? -6.148 -2.482 6.936 1.00 97.88 129 PRO A CA 1
ATOM 1003 C C . PRO A 1 129 ? -7.233 -2.735 7.987 1.00 97.88 129 PRO A C 1
ATOM 1005 O O . PRO A 1 129 ? -6.996 -3.465 8.948 1.00 97.88 129 PRO A O 1
ATOM 1008 N N . GLY A 1 130 ? -8.440 -2.193 7.783 1.00 97.94 130 GLY A N 1
ATOM 1009 C CA . GLY A 1 130 ? -9.576 -2.385 8.680 1.00 97.94 130 GLY A CA 1
ATOM 1010 C C . GLY A 1 130 ? -9.966 -3.855 8.804 1.00 97.94 130 GLY A C 1
ATOM 1011 O O . GLY A 1 130 ? -10.084 -4.365 9.918 1.00 97.94 130 GLY A O 1
ATOM 1012 N N . ARG A 1 131 ? -10.078 -4.578 7.680 1.00 98.00 131 ARG A N 1
ATOM 1013 C CA . ARG A 1 131 ? -10.374 -6.017 7.710 1.00 98.00 131 ARG A CA 1
ATOM 1014 C C . ARG A 1 131 ? -9.267 -6.820 8.392 1.00 98.00 131 ARG A C 1
ATOM 1016 O O . ARG A 1 131 ? -9.587 -7.716 9.170 1.00 98.00 131 ARG A O 1
ATOM 1023 N N . LEU A 1 132 ? -7.997 -6.520 8.127 1.00 98.31 132 LEU A N 1
ATOM 1024 C CA . LEU A 1 132 ? -6.879 -7.245 8.741 1.00 98.31 132 LEU A CA 1
ATOM 1025 C C . LEU A 1 132 ? -6.797 -6.991 10.255 1.00 98.31 132 LEU A C 1
ATOM 1027 O O . LEU A 1 132 ? -6.573 -7.925 11.022 1.00 98.31 132 LEU A O 1
ATOM 1031 N N . LEU A 1 133 ? -7.035 -5.755 10.707 1.00 98.38 133 LEU A N 1
ATOM 1032 C CA . LEU A 1 133 ? -7.114 -5.435 12.136 1.00 98.38 133 LEU A CA 1
ATOM 1033 C C . LEU A 1 133 ? -8.287 -6.136 12.819 1.00 98.38 133 LEU A C 1
ATOM 1035 O O . LEU A 1 133 ? -8.119 -6.634 13.930 1.00 98.38 133 LEU A O 1
ATOM 1039 N N . ALA A 1 134 ? -9.442 -6.213 12.156 1.00 98.12 134 ALA A N 1
ATOM 1040 C CA . ALA A 1 134 ? -10.616 -6.910 12.676 1.00 98.12 134 ALA A CA 1
ATOM 1041 C C . ALA A 1 134 ? -10.316 -8.378 12.982 1.00 98.12 134 ALA A C 1
ATOM 1043 O O . ALA A 1 134 ? -10.672 -8.874 14.047 1.00 98.12 134 ALA A O 1
ATOM 1044 N N . ASP A 1 135 ? -9.560 -9.026 12.094 1.00 97.81 135 ASP A N 1
ATOM 1045 C CA . ASP A 1 135 ? -9.097 -10.398 12.279 1.00 97.81 135 ASP A CA 1
ATOM 1046 C C . ASP A 1 135 ? -8.229 -10.546 13.532 1.00 97.81 135 ASP A C 1
ATOM 1048 O O . ASP A 1 135 ? -8.517 -11.348 14.417 1.00 97.81 135 ASP A O 1
ATOM 1052 N N . ARG A 1 136 ? -7.187 -9.713 13.646 1.00 97.25 136 ARG A N 1
ATOM 1053 C CA . ARG A 1 136 ? -6.214 -9.815 14.744 1.00 97.25 136 ARG A CA 1
ATOM 1054 C C . ARG A 1 136 ? -6.791 -9.428 16.101 1.00 97.25 136 ARG A C 1
ATOM 1056 O O . ARG A 1 136 ? -6.300 -9.897 17.125 1.00 97.25 136 ARG A O 1
ATOM 1063 N N . LEU A 1 137 ? -7.782 -8.540 16.116 1.00 97.56 137 LEU A N 1
ATOM 1064 C CA . LEU A 1 137 ? -8.433 -8.067 17.335 1.00 97.56 137 LEU A CA 1
ATOM 1065 C C . LEU A 1 137 ? -9.672 -8.894 17.709 1.00 97.56 137 LEU A C 1
ATOM 1067 O O . LEU A 1 137 ? -10.202 -8.687 18.797 1.00 97.56 137 LEU A O 1
ATOM 1071 N N . GLY A 1 138 ? -10.118 -9.817 16.848 1.00 97.44 138 GLY A N 1
ATOM 1072 C CA . GLY A 1 138 ? -11.326 -10.616 17.072 1.00 97.44 138 GLY A CA 1
ATOM 1073 C C . GLY A 1 138 ? -12.609 -9.780 17.051 1.00 97.44 138 GLY A C 1
ATOM 1074 O O . GLY A 1 138 ? -13.492 -9.991 17.877 1.00 97.44 138 GLY A O 1
ATOM 1075 N N . ILE A 1 139 ? -12.690 -8.793 16.155 1.00 98.06 139 ILE A N 1
ATOM 1076 C CA . ILE A 1 139 ? -13.837 -7.884 16.019 1.00 98.06 139 ILE A CA 1
ATOM 1077 C C . ILE A 1 139 ? -14.627 -8.277 14.774 1.00 98.06 139 ILE A C 1
ATOM 1079 O O . ILE A 1 139 ? -14.102 -8.229 13.666 1.00 98.06 139 ILE A O 1
ATOM 1083 N N . GLU A 1 140 ? -15.894 -8.639 14.950 1.00 96.88 140 GLU A N 1
ATOM 1084 C CA . GLU A 1 140 ? -16.767 -9.049 13.840 1.00 96.88 140 GLU A CA 1
ATOM 1085 C C . GLU A 1 140 ? -17.443 -7.856 13.154 1.00 96.88 140 GLU A C 1
ATOM 1087 O O . GLU A 1 140 ? -17.640 -7.853 11.938 1.00 96.88 140 GLU A O 1
ATOM 1092 N N . ASP A 1 141 ? -17.764 -6.816 13.925 1.00 97.75 141 ASP A N 1
ATOM 1093 C CA . ASP A 1 141 ? -18.489 -5.656 13.423 1.00 97.75 141 ASP A CA 1
ATOM 1094 C C . ASP A 1 141 ? -17.561 -4.685 12.691 1.00 97.75 141 ASP A C 1
ATOM 1096 O O . ASP A 1 141 ? -16.755 -3.962 13.289 1.00 97.75 141 ASP A O 1
ATOM 1100 N N . ILE A 1 142 ? -17.714 -4.655 11.367 1.00 97.75 142 ILE A N 1
ATOM 1101 C CA . ILE A 1 142 ? -16.931 -3.820 10.462 1.00 97.75 142 ILE A CA 1
ATOM 1102 C C . ILE A 1 142 ? -17.879 -2.953 9.632 1.00 97.75 142 ILE A C 1
ATOM 1104 O O . ILE A 1 142 ? -18.727 -3.450 8.892 1.00 97.75 142 ILE A O 1
ATOM 1108 N N . GLY A 1 143 ? -17.717 -1.640 9.742 1.00 96.81 143 GLY A N 1
ATOM 1109 C CA . GLY A 1 143 ? -18.372 -0.643 8.905 1.00 96.81 143 GLY A CA 1
ATOM 1110 C C . GLY A 1 143 ? -17.382 0.068 7.987 1.00 96.81 143 GLY A C 1
ATOM 1111 O O . GLY A 1 143 ? -16.166 -0.028 8.150 1.00 96.81 143 GLY A O 1
ATOM 1112 N N . VAL A 1 144 ? -17.902 0.823 7.023 1.00 96.94 144 VAL A N 1
ATOM 1113 C CA . VAL A 1 144 ? -17.097 1.676 6.142 1.00 96.94 144 VAL A CA 1
ATOM 1114 C C . VAL A 1 144 ? -17.774 3.024 5.926 1.00 96.94 144 VAL A C 1
ATOM 1116 O O . VAL A 1 144 ? -18.999 3.124 5.983 1.00 96.94 144 VAL A O 1
ATOM 1119 N N . ILE A 1 145 ? -16.972 4.056 5.669 1.00 95.94 145 ILE A N 1
ATOM 1120 C CA . ILE A 1 145 ? -17.434 5.386 5.246 1.00 95.94 145 ILE A CA 1
ATOM 1121 C C . ILE A 1 145 ? -16.692 5.817 3.983 1.00 95.94 145 ILE A C 1
ATOM 1123 O O . ILE A 1 145 ? -15.517 5.503 3.831 1.00 95.94 145 ILE A O 1
ATOM 1127 N N . GLU A 1 146 ? -17.332 6.565 3.082 1.00 93.81 146 GLU A N 1
ATOM 1128 C CA . GLU A 1 146 ? -16.633 7.202 1.953 1.00 93.81 146 GLU A CA 1
ATOM 1129 C C . GLU A 1 146 ? -16.521 8.703 2.191 1.00 93.81 146 GLU A C 1
ATOM 1131 O O . GLU A 1 146 ? -17.537 9.397 2.282 1.00 93.81 146 GLU A O 1
ATOM 1136 N N . VAL A 1 147 ? -15.290 9.213 2.222 1.00 87.81 147 VAL A N 1
ATOM 1137 C CA . VAL A 1 147 ? -15.003 10.646 2.312 1.00 87.81 147 VAL A CA 1
ATOM 1138 C C . VAL A 1 147 ? -14.472 11.137 0.966 1.00 87.81 147 VAL A C 1
ATOM 1140 O O . VAL A 1 147 ? -13.612 10.510 0.347 1.00 87.81 147 VAL A O 1
ATOM 1143 N N . LYS A 1 148 ? -14.988 12.268 0.484 1.00 83.06 148 LYS A N 1
ATOM 1144 C CA . LYS A 1 148 ? -14.502 12.945 -0.723 1.00 83.06 148 LYS A CA 1
ATOM 1145 C C . LYS A 1 148 ? -14.067 14.356 -0.376 1.00 83.06 148 LYS A C 1
ATOM 1147 O O . LYS A 1 148 ? -14.780 15.072 0.319 1.00 83.06 148 LYS A O 1
ATOM 1152 N N . LEU A 1 149 ? -12.930 14.781 -0.917 1.00 72.62 149 LEU A N 1
ATOM 1153 C CA . LEU A 1 149 ? -12.647 16.203 -1.058 1.00 72.62 149 LEU A CA 1
ATOM 1154 C C . LEU A 1 149 ? -13.338 16.685 -2.333 1.00 72.62 149 LEU A C 1
ATOM 1156 O O . LEU A 1 149 ? -13.271 16.017 -3.365 1.00 72.62 149 LEU A O 1
ATOM 1160 N N . TYR A 1 150 ? -14.026 17.822 -2.266 1.00 56.62 150 TYR A N 1
ATOM 1161 C CA . TYR A 1 150 ? -14.560 18.455 -3.466 1.00 56.62 150 TYR A CA 1
ATOM 1162 C C . TYR A 1 150 ? -13.367 18.927 -4.309 1.00 56.62 150 TYR A C 1
ATOM 1164 O O . TYR A 1 150 ? -12.652 19.850 -3.923 1.00 56.62 150 TYR A O 1
ATOM 1172 N N . ILE A 1 151 ? -13.107 18.256 -5.429 1.00 54.56 151 ILE A N 1
ATOM 1173 C CA . ILE A 1 151 ? -12.085 18.664 -6.396 1.00 54.56 151 ILE A CA 1
ATOM 1174 C C . ILE A 1 151 ? -12.833 19.027 -7.676 1.00 54.56 151 ILE A C 1
ATOM 1176 O O . ILE A 1 151 ? -12.884 18.259 -8.633 1.00 54.56 151 ILE A O 1
ATOM 1180 N N . SER A 1 152 ? -13.489 20.185 -7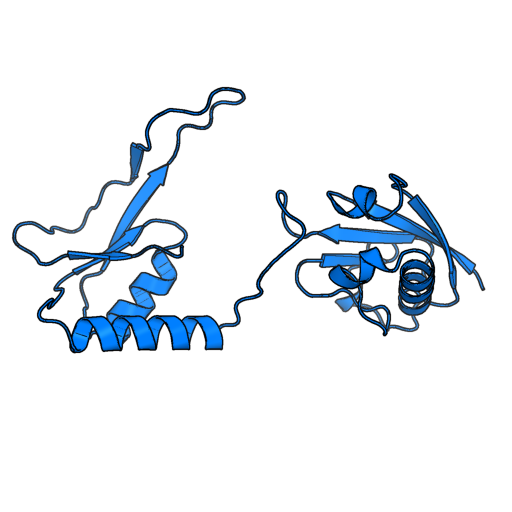.683 1.00 50.81 152 SER A N 1
ATOM 1181 C CA . SER A 1 152 ? -13.836 20.824 -8.952 1.00 50.81 152 SER A CA 1
ATOM 1182 C C . SER A 1 152 ? -12.542 21.269 -9.631 1.00 50.81 152 SER A C 1
ATOM 1184 O O . SER A 1 152 ? -11.632 21.760 -8.958 1.00 50.81 152 SER A O 1
ATOM 1186 N N . ALA A 1 153 ? -12.450 21.108 -10.953 1.00 43.84 153 ALA A N 1
ATOM 1187 C CA . ALA A 1 153 ? -11.302 21.569 -11.728 1.00 43.84 153 ALA A CA 1
ATOM 1188 C C . ALA A 1 153 ? -11.012 23.052 -11.413 1.00 43.84 153 ALA A C 1
ATOM 1190 O O . ALA A 1 153 ? -11.831 23.922 -11.693 1.00 43.84 153 ALA A O 1
ATOM 1191 N N . GLY A 1 154 ? -9.869 23.323 -10.775 1.00 53.91 154 GLY A N 1
ATOM 1192 C CA . GLY A 1 154 ? -9.399 24.677 -10.462 1.00 53.91 154 GLY A CA 1
ATOM 1193 C C . GLY A 1 154 ? -9.779 25.255 -9.091 1.00 53.91 154 GLY A C 1
ATOM 1194 O O . GLY A 1 154 ? -9.288 26.331 -8.764 1.00 53.91 154 GLY A O 1
ATOM 1195 N N . GLN A 1 155 ? -10.576 24.574 -8.257 1.00 50.34 155 GLN A N 1
ATOM 1196 C CA . GLN A 1 155 ? -10.852 25.025 -6.882 1.00 50.34 155 GLN A CA 1
ATOM 1197 C C . GLN A 1 155 ? -10.667 23.874 -5.890 1.00 50.34 155 GLN A C 1
ATOM 1199 O O . GLN A 1 155 ? -11.368 22.863 -5.954 1.00 50.34 155 GLN A O 1
ATOM 1204 N N . ARG A 1 156 ? -9.712 24.032 -4.961 1.00 50.44 156 ARG A N 1
ATOM 1205 C CA . ARG A 1 156 ? -9.611 23.187 -3.764 1.00 50.44 156 ARG A CA 1
ATOM 1206 C C . ARG A 1 156 ? -10.874 23.424 -2.938 1.00 50.44 156 ARG A C 1
ATOM 1208 O O . ARG A 1 156 ? -11.022 24.492 -2.357 1.00 50.44 156 ARG A O 1
ATOM 1215 N N . GLY A 1 157 ? -11.773 22.447 -2.885 1.00 54.69 157 GLY A N 1
ATOM 1216 C CA . GLY A 1 157 ? -12.854 22.459 -1.911 1.00 54.69 157 GLY A CA 1
ATOM 1217 C C . GLY A 1 157 ? -12.270 22.430 -0.506 1.00 54.69 157 GLY A C 1
ATOM 1218 O O . GLY A 1 157 ? -11.503 21.531 -0.169 1.00 54.69 157 GLY A O 1
ATOM 1219 N N . GLU A 1 158 ? -12.619 23.423 0.307 1.00 58.00 158 GLU A N 1
ATOM 1220 C CA . GLU A 1 158 ? -12.020 23.634 1.628 1.00 58.00 158 GLU A CA 1
ATOM 1221 C C . GLU A 1 158 ? -12.410 22.573 2.670 1.00 58.00 158 GLU A C 1
ATOM 1223 O O . GLU A 1 158 ? -11.830 22.555 3.755 1.00 58.00 158 GLU A O 1
ATOM 1228 N N . ARG A 1 159 ? -13.385 21.688 2.391 1.00 67.31 159 ARG A N 1
ATOM 1229 C CA . ARG A 1 159 ? -13.861 20.696 3.369 1.00 67.31 159 ARG A CA 1
ATOM 1230 C C . ARG A 1 159 ? -14.176 19.327 2.753 1.00 67.31 159 ARG A C 1
ATOM 1232 O O . ARG A 1 159 ? -14.848 19.266 1.720 1.00 67.31 159 ARG A O 1
ATOM 1239 N N . PRO A 1 160 ? -13.733 18.225 3.388 1.00 75.88 160 PRO A N 1
ATOM 1240 C CA . PRO A 1 160 ? -14.183 16.886 3.037 1.00 75.88 160 PRO A CA 1
ATOM 1241 C C . PRO A 1 160 ? -15.676 16.709 3.354 1.00 75.88 160 PRO A C 1
ATOM 1243 O O . PRO A 1 160 ? -16.176 17.251 4.339 1.00 75.88 160 PRO A O 1
ATOM 1246 N N . TYR A 1 161 ? -16.382 15.927 2.538 1.00 83.69 161 TYR A N 1
ATOM 1247 C CA . TYR A 1 161 ? -17.773 15.539 2.776 1.00 83.69 161 TYR A CA 1
ATOM 1248 C C . TYR A 1 161 ? -17.933 14.016 2.759 1.00 83.69 161 TYR A C 1
ATOM 1250 O O . TYR A 1 161 ? -17.197 13.303 2.071 1.00 83.69 161 TYR A O 1
ATOM 1258 N N . LEU A 1 162 ? -18.916 13.517 3.513 1.00 88.50 162 LEU A N 1
ATOM 1259 C CA . LEU A 1 162 ? -19.308 12.110 3.486 1.00 88.50 162 LEU A CA 1
ATOM 1260 C C . LEU A 1 162 ? -20.115 11.844 2.216 1.00 88.50 162 LEU A C 1
ATOM 1262 O O . LEU A 1 162 ? -21.237 12.325 2.070 1.00 88.50 162 LEU A O 1
ATOM 1266 N N . ARG A 1 163 ? -19.538 11.078 1.292 1.00 88.88 163 ARG A N 1
ATOM 1267 C CA . ARG A 1 163 ? -20.241 10.595 0.101 1.00 88.88 163 ARG A CA 1
ATOM 1268 C C . ARG A 1 163 ? -21.084 9.365 0.418 1.00 88.88 163 ARG A C 1
ATOM 1270 O O . ARG A 1 163 ? -22.187 9.244 -0.107 1.00 88.88 163 ARG A O 1
ATOM 1277 N N . GLN A 1 164 ? -20.572 8.477 1.266 1.00 90.25 164 GLN A N 1
ATOM 1278 C CA . GLN A 1 164 ? -21.312 7.327 1.773 1.00 90.25 164 GLN A CA 1
ATOM 1279 C C . GLN A 1 164 ? -21.271 7.347 3.301 1.00 90.25 164 GLN A C 1
ATOM 1281 O O . GLN A 1 164 ? -20.175 7.284 3.873 1.00 90.25 164 GLN A O 1
ATOM 1286 N N . PRO A 1 165 ? -22.433 7.489 3.959 1.00 91.69 165 PRO A N 1
ATOM 1287 C CA . PRO A 1 165 ? -22.509 7.489 5.409 1.00 91.69 165 PRO A CA 1
ATOM 1288 C C . PRO A 1 165 ? -22.322 6.076 5.967 1.00 91.69 165 PRO A C 1
ATOM 1290 O O . PRO A 1 165 ? -22.525 5.079 5.273 1.00 91.69 165 PRO A O 1
ATOM 1293 N N . LEU A 1 166 ? -21.986 6.005 7.253 1.00 94.94 166 LEU A N 1
ATOM 1294 C CA . LEU A 1 166 ? -21.919 4.745 7.977 1.00 94.94 166 LEU A CA 1
ATOM 1295 C C . LEU A 1 166 ? -23.327 4.157 8.137 1.00 94.94 166 LEU A C 1
ATOM 1297 O O . LEU A 1 166 ? -24.225 4.825 8.646 1.00 94.94 166 LEU A O 1
ATOM 1301 N N . THR A 1 167 ? -23.508 2.903 7.731 1.00 94.25 167 THR A N 1
ATOM 1302 C CA . THR A 1 167 ? -24.777 2.170 7.883 1.00 94.25 167 THR A CA 1
ATOM 1303 C C . THR A 1 167 ? -24.833 1.332 9.160 1.00 94.25 167 THR A C 1
ATOM 1305 O O . THR A 1 167 ? -25.917 1.009 9.641 1.00 94.25 167 THR A O 1
ATOM 1308 N N . LEU A 1 168 ? -23.674 0.993 9.727 1.00 93.50 168 LEU A N 1
ATOM 1309 C CA . LEU A 1 168 ? -23.552 0.235 10.967 1.00 93.50 168 LEU A CA 1
ATOM 1310 C C . LEU A 1 168 ? -23.855 1.124 12.183 1.00 93.50 168 LEU A C 1
ATOM 1312 O O . LEU A 1 168 ? -23.302 2.216 12.319 1.00 93.50 168 LEU A O 1
ATOM 1316 N N . SER A 1 169 ? -24.695 0.640 13.101 1.00 95.00 169 SER A N 1
ATOM 1317 C CA . SER A 1 169 ? -24.952 1.344 14.361 1.00 95.00 169 SER A CA 1
ATOM 1318 C C . SER A 1 169 ? -23.723 1.303 15.269 1.00 95.00 169 SER A C 1
ATOM 1320 O O . SER A 1 169 ? -23.245 0.232 15.652 1.00 95.00 169 SER A O 1
ATOM 1322 N N . ILE A 1 170 ? -23.243 2.488 15.643 1.00 96.81 170 ILE A N 1
ATOM 1323 C CA . ILE A 1 170 ? -22.067 2.677 16.504 1.00 96.81 170 ILE A CA 1
ATOM 1324 C C . ILE A 1 170 ? -22.366 3.436 17.796 1.00 96.81 170 ILE A C 1
ATOM 1326 O O . ILE A 1 170 ? -21.451 3.787 18.539 1.00 96.81 170 ILE A O 1
ATOM 1330 N N . LYS A 1 171 ? -23.642 3.728 18.060 1.00 96.19 171 LYS A N 1
ATOM 1331 C CA . LYS A 1 171 ? -24.038 4.473 19.254 1.00 96.19 171 LYS A CA 1
ATOM 1332 C C . LYS A 1 171 ? -23.589 3.716 20.508 1.00 96.19 171 LYS A C 1
ATOM 1334 O O . LYS A 1 171 ? -23.845 2.522 20.615 1.00 96.19 171 LYS A O 1
ATOM 1339 N N . ASP A 1 172 ? -22.930 4.425 21.422 1.00 96.56 172 ASP A N 1
ATOM 1340 C CA . ASP A 1 172 ? -22.420 3.906 22.699 1.00 96.56 172 ASP A CA 1
ATOM 1341 C C . ASP A 1 172 ? -21.345 2.804 22.569 1.00 96.56 172 ASP A C 1
ATOM 1343 O O . ASP A 1 172 ? -21.027 2.124 23.542 1.00 96.56 172 ASP A O 1
ATOM 1347 N N . ARG A 1 173 ? -20.741 2.653 21.380 1.00 97.62 173 ARG A N 1
ATOM 1348 C CA . ARG A 1 173 ? -19.684 1.669 21.100 1.00 97.62 173 ARG A CA 1
ATOM 1349 C C . ARG A 1 173 ? -18.315 2.327 20.988 1.00 97.62 173 ARG A C 1
ATOM 1351 O O . ARG A 1 173 ? -18.177 3.459 20.524 1.00 97.62 173 ARG A O 1
ATOM 1358 N N . ARG A 1 174 ? -17.267 1.592 21.355 1.00 98.00 174 ARG A N 1
ATOM 1359 C CA . ARG A 1 174 ? -15.868 2.002 21.158 1.00 98.00 174 ARG A CA 1
ATOM 1360 C C . ARG A 1 174 ? -15.453 1.709 19.716 1.00 98.00 174 ARG A C 1
ATOM 1362 O O . ARG A 1 174 ? -15.252 0.554 19.349 1.00 98.00 174 ARG A O 1
ATOM 1369 N N . VAL A 1 175 ? -15.333 2.751 18.897 1.00 98.06 175 VAL A N 1
ATOM 1370 C CA . VAL A 1 175 ? -15.054 2.634 17.456 1.00 98.06 175 VAL A CA 1
ATOM 1371 C C . VAL A 1 175 ? -13.574 2.856 17.157 1.00 98.06 175 VAL A C 1
ATOM 1373 O O . VAL A 1 175 ? -13.014 3.881 17.541 1.00 98.06 175 VAL A O 1
ATOM 1376 N N . LEU A 1 176 ? -12.956 1.929 16.425 1.00 98.19 176 LEU A N 1
ATOM 1377 C CA . LEU A 1 176 ? -11.639 2.102 15.815 1.00 98.19 176 LEU A CA 1
ATOM 1378 C C . LEU A 1 176 ? -11.804 2.553 14.359 1.00 98.19 176 LEU A C 1
ATOM 1380 O O . LEU A 1 176 ? -12.233 1.772 13.512 1.00 98.19 176 LEU A O 1
ATOM 1384 N N . LEU A 1 177 ? -11.459 3.807 14.068 1.00 97.44 177 LEU A N 1
ATOM 1385 C CA . LEU A 1 177 ? -11.391 4.314 12.697 1.00 97.44 177 LEU A CA 1
ATOM 1386 C C . LEU A 1 177 ? -10.050 3.915 12.065 1.00 97.44 177 LEU A C 1
ATOM 1388 O O . LEU A 1 177 ? -9.013 4.027 12.720 1.00 97.44 177 LEU A O 1
ATOM 1392 N N . VAL A 1 178 ? -10.065 3.459 10.813 1.00 97.75 178 VAL A N 1
ATOM 1393 C CA . VAL A 1 178 ? -8.875 2.942 10.123 1.00 97.75 178 VAL A CA 1
ATOM 1394 C C . VAL A 1 178 ? -8.751 3.558 8.732 1.00 97.75 178 VAL A C 1
ATOM 1396 O O . VAL A 1 178 ? -9.708 3.514 7.961 1.00 97.75 178 VAL A O 1
ATOM 1399 N N . ASP A 1 179 ? -7.567 4.075 8.407 1.00 95.31 179 ASP A N 1
ATOM 1400 C CA . ASP A 1 179 ? -7.162 4.509 7.063 1.00 95.31 179 ASP A CA 1
ATOM 1401 C C . ASP A 1 179 ? -5.777 3.929 6.712 1.00 95.31 179 ASP A C 1
ATOM 1403 O O . ASP A 1 179 ? -5.134 3.324 7.577 1.00 95.31 179 ASP A O 1
ATOM 1407 N N . ASP A 1 180 ? -5.337 4.045 5.457 1.00 93.31 180 ASP A N 1
ATOM 1408 C CA . ASP A 1 180 ? -4.049 3.496 5.002 1.00 93.31 180 ASP A CA 1
ATOM 1409 C C . ASP A 1 180 ? -2.827 4.404 5.245 1.00 93.31 180 ASP A C 1
ATOM 1411 O O . ASP A 1 180 ? -1.717 3.871 5.363 1.00 93.31 180 ASP A O 1
ATOM 1415 N N . VAL A 1 181 ? -3.001 5.730 5.364 1.00 88.94 181 VAL A N 1
ATOM 1416 C CA . VAL A 1 181 ? -1.918 6.707 5.619 1.00 88.94 181 VAL A CA 1
ATOM 1417 C C . VAL A 1 181 ? -2.345 7.910 6.458 1.00 88.94 181 VAL A C 1
ATOM 1419 O O . VAL A 1 181 ? -3.466 8.424 6.262 1.00 88.94 181 VAL A O 1
#

Radius of gyration: 23.13 Å; chains: 1; bounding box: 50×37×62 Å

Foldseek 3Di:
DDWAKEAEDAPRCVQLVNDRIDIDDDQFQQRRQCRVCVNRVSCCLQAPNSSHGDPQKFKDFVNHTCVVDDRRHHGNYIYIYGPDRDDSDDDDQDVVNLLVVLVVVLVVCVPDPQQFQEEEAEPPARPVSSVSNCVSSVHPHYWYWYKDFPCDPPDGRPDIDTPGDTPDDQPPGRYHYGGRD